Protein AF-A0A706Q1G9-F1 (afdb_monomer_lite)

Foldseek 3Di:
DAFLLRLCVVQVHLVSSCVVLVDDSVVSVVRNPVHVCPAWDQDPSDIDGDDPDDPPPPDVDDDDPPPPPDDD

Secondary structure (DSSP, 8-state):
-B-HHHHHHHHSSHHHHHHHH---HHHHHHHTT--S-SSEEEETTEEEE---PPP----SS---TTSSSS--

Sequence (72 aa):
MTSIPALIAMFGSIAATCRETGLSELTIAKYRLDTNCEKHVIYNGRLMTHKKTSPVLYTRRGITKTERANGL

Organism: Salmonella typhimurium (NCBI:txid90371)

pLDDT: mean 76.93, std 16.64, range [40.16, 92.31]

Radius of gyration: 19.13 Å; chains: 1; bounding box: 47×32×44 Å

Structure (mmCIF, N/CA/C/O backbone):
data_AF-A0A706Q1G9-F1
#
_entry.id   AF-A0A706Q1G9-F1
#
loop_
_atom_site.group_PDB
_atom_site.id
_atom_site.type_symbol
_atom_site.label_atom_id
_atom_site.label_alt_id
_atom_site.label_comp_id
_atom_site.label_asym_id
_atom_site.label_entity_id
_atom_site.label_seq_id
_atom_site.pdbx_PDB_ins_code
_atom_site.Cartn_x
_atom_site.Cartn_y
_atom_site.Cartn_z
_atom_site.occupancy
_atom_site.B_iso_or_equiv
_atom_site.auth_seq_id
_atom_site.auth_comp_id
_atom_site.auth_asym_id
_atom_site.auth_atom_id
_atom_site.pdbx_PDB_model_num
ATOM 1 N N . MET A 1 1 ? -6.443 -12.590 -0.211 1.00 71.19 1 MET A N 1
ATOM 2 C CA . MET A 1 1 ? -5.621 -11.738 -1.095 1.00 71.19 1 MET A CA 1
ATOM 3 C C . MET A 1 1 ? -6.256 -10.364 -1.073 1.00 71.19 1 MET A C 1
ATOM 5 O O . MET A 1 1 ? -7.424 -10.269 -1.420 1.00 71.19 1 MET A O 1
ATOM 9 N N . THR A 1 2 ? -5.536 -9.351 -0.593 1.00 85.00 2 THR A N 1
ATOM 10 C CA . THR A 1 2 ? -6.092 -8.004 -0.377 1.00 85.00 2 THR A CA 1
ATOM 11 C C . THR A 1 2 ? -5.145 -6.957 -0.959 1.00 85.00 2 THR A C 1
ATOM 13 O O . THR A 1 2 ? -3.927 -7.076 -0.809 1.00 85.00 2 THR A O 1
ATOM 16 N N . SER A 1 3 ? -5.690 -5.943 -1.632 1.00 87.75 3 SER A N 1
ATOM 17 C CA . SER A 1 3 ? -4.917 -4.811 -2.150 1.00 87.75 3 SER A CA 1
ATOM 18 C C . SER A 1 3 ? -4.659 -3.776 -1.046 1.00 87.75 3 SER A C 1
ATOM 20 O O . SER A 1 3 ? -5.365 -3.719 -0.039 1.00 87.75 3 SER A O 1
ATOM 22 N N . ILE A 1 4 ? -3.642 -2.930 -1.227 1.00 89.19 4 ILE A N 1
ATOM 23 C CA . ILE A 1 4 ? -3.344 -1.852 -0.265 1.00 89.19 4 ILE A CA 1
ATOM 24 C C . ILE A 1 4 ? -4.465 -0.799 -0.235 1.00 89.19 4 ILE A C 1
ATOM 26 O O . ILE A 1 4 ? -4.848 -0.402 0.863 1.00 89.19 4 ILE A O 1
ATOM 30 N N . PRO A 1 5 ? -5.062 -0.391 -1.373 1.00 89.75 5 PRO A N 1
ATOM 31 C CA . PRO A 1 5 ? -6.219 0.506 -1.362 1.00 89.75 5 PRO A CA 1
ATOM 32 C C . PRO A 1 5 ? -7.402 -0.045 -0.558 1.00 89.75 5 PRO A C 1
ATOM 34 O O . PRO A 1 5 ? -8.022 0.700 0.195 1.00 89.75 5 PRO A O 1
ATOM 37 N N . ALA A 1 6 ? -7.682 -1.350 -0.655 1.00 90.25 6 ALA A N 1
ATOM 38 C CA . ALA A 1 6 ? -8.745 -1.984 0.124 1.00 90.25 6 ALA A CA 1
ATOM 39 C C . ALA A 1 6 ? -8.452 -1.955 1.633 1.00 90.25 6 ALA A C 1
ATOM 41 O O . ALA A 1 6 ? -9.355 -1.727 2.432 1.00 90.25 6 ALA A O 1
ATOM 42 N N . LEU A 1 7 ? -7.187 -2.125 2.032 1.00 89.56 7 LEU A N 1
ATOM 43 C CA . LEU A 1 7 ? -6.776 -1.996 3.434 1.00 89.56 7 LEU A CA 1
ATOM 44 C C . LEU A 1 7 ? -6.918 -0.555 3.938 1.00 89.56 7 LEU A C 1
ATOM 46 O O . LEU A 1 7 ? -7.454 -0.344 5.021 1.00 89.56 7 LEU A O 1
ATOM 50 N N . ILE A 1 8 ? -6.528 0.436 3.131 1.00 90.69 8 ILE A N 1
ATOM 51 C CA . ILE A 1 8 ? -6.709 1.855 3.472 1.00 90.69 8 ILE A CA 1
ATOM 52 C C . ILE A 1 8 ? -8.197 2.196 3.609 1.00 90.69 8 ILE A C 1
ATOM 54 O O . ILE A 1 8 ? -8.563 2.917 4.532 1.00 90.69 8 ILE A O 1
ATOM 58 N N . ALA A 1 9 ? -9.059 1.659 2.740 1.00 91.94 9 ALA A N 1
ATOM 59 C CA . ALA A 1 9 ? -10.504 1.851 2.835 1.00 91.94 9 ALA A CA 1
ATOM 60 C C . ALA A 1 9 ? -11.102 1.217 4.105 1.00 91.94 9 ALA A C 1
ATOM 62 O O . ALA A 1 9 ? -12.001 1.800 4.702 1.00 91.94 9 ALA A O 1
ATOM 63 N N . MET A 1 10 ? -10.587 0.063 4.548 1.00 91.94 10 MET A N 1
ATOM 64 C CA . MET A 1 10 ? -11.037 -0.595 5.783 1.00 91.94 10 MET A CA 1
ATOM 65 C C . MET A 1 10 ? -10.581 0.135 7.053 1.00 91.94 10 MET A C 1
ATOM 67 O O . MET A 1 10 ? -11.365 0.284 7.984 1.00 91.94 10 MET A O 1
ATOM 71 N N . PHE A 1 11 ? -9.329 0.597 7.104 1.00 90.94 11 PHE A N 1
ATOM 72 C CA . PHE A 1 11 ? -8.753 1.226 8.302 1.00 90.94 11 PHE A CA 1
ATOM 73 C C . PHE A 1 11 ? -8.842 2.761 8.302 1.00 90.94 11 PHE A C 1
ATOM 75 O O . PHE A 1 11 ? -8.441 3.418 9.263 1.00 90.94 11 PHE A O 1
ATOM 82 N N . GLY A 1 12 ? -9.324 3.358 7.212 1.00 89.69 12 GLY A N 1
ATOM 83 C CA . GLY A 1 12 ? -9.587 4.791 7.058 1.00 89.69 12 GLY A CA 1
ATOM 84 C C . GLY A 1 12 ? -8.355 5.673 6.829 1.00 89.69 12 GLY A C 1
ATOM 85 O O . GLY A 1 12 ? -8.485 6.784 6.323 1.00 89.69 12 GLY A O 1
ATOM 86 N N . SER A 1 13 ? -7.146 5.215 7.167 1.00 92.12 13 SER A N 1
ATOM 87 C CA . SER A 1 13 ? -5.915 5.986 6.952 1.00 92.12 13 SER A CA 1
ATOM 88 C C . SER A 1 13 ? -4.694 5.105 6.693 1.00 92.12 13 SER A C 1
ATOM 90 O O . SER A 1 13 ? -4.654 3.925 7.050 1.00 92.12 13 SER A O 1
ATOM 92 N N . ILE A 1 14 ? -3.656 5.708 6.107 1.00 90.50 14 ILE A N 1
ATOM 93 C CA . ILE A 1 14 ? -2.350 5.065 5.901 1.00 90.50 14 ILE A CA 1
ATOM 94 C C . ILE A 1 14 ? -1.715 4.687 7.246 1.00 90.50 14 ILE A C 1
ATOM 96 O O . ILE A 1 14 ? -1.234 3.568 7.391 1.00 90.50 14 ILE A O 1
ATOM 100 N N . ALA A 1 15 ? -1.770 5.580 8.238 1.00 91.38 15 ALA A N 1
ATOM 101 C CA . ALA A 1 15 ? -1.189 5.344 9.559 1.00 91.38 15 ALA A CA 1
ATOM 102 C C . ALA A 1 15 ? -1.895 4.205 10.314 1.00 91.38 15 ALA A C 1
ATOM 104 O O . ALA A 1 15 ? -1.238 3.374 10.940 1.00 91.38 15 ALA A O 1
ATOM 105 N N . ALA A 1 16 ? -3.229 4.129 10.234 1.00 92.31 16 ALA A N 1
ATOM 106 C CA . ALA A 1 16 ? -3.980 3.008 10.801 1.00 92.31 16 ALA A CA 1
ATOM 107 C C . ALA A 1 16 ? -3.635 1.699 10.079 1.00 92.31 16 ALA A C 1
ATOM 109 O O . ALA A 1 16 ? -3.307 0.708 10.719 1.00 92.31 16 ALA A O 1
ATOM 110 N N . THR A 1 17 ? -3.573 1.727 8.745 1.00 91.25 17 THR A N 1
ATOM 111 C CA . THR A 1 17 ? -3.153 0.564 7.950 1.00 91.25 17 THR A CA 1
ATOM 112 C C . THR A 1 17 ? -1.742 0.099 8.321 1.00 91.25 17 THR A C 1
ATOM 114 O O . THR A 1 17 ? -1.506 -1.100 8.432 1.00 91.25 17 THR A O 1
ATOM 117 N N . CYS A 1 18 ? -0.805 1.022 8.554 1.00 91.62 18 CYS A N 1
ATOM 118 C CA . CYS A 1 18 ? 0.559 0.721 8.996 1.00 91.62 18 CYS A CA 1
ATOM 119 C C . CYS A 1 18 ? 0.576 -0.005 10.346 1.00 91.62 18 CYS A C 1
ATOM 121 O O . CYS A 1 18 ? 1.300 -0.988 10.496 1.00 91.62 18 CYS A O 1
ATOM 123 N N . ARG A 1 19 ? -0.234 0.448 11.312 1.00 90.94 19 ARG A N 1
ATOM 124 C CA . ARG A 1 19 ? -0.341 -0.186 12.635 1.00 90.94 19 ARG A CA 1
ATOM 125 C C . ARG A 1 19 ? -0.932 -1.590 12.561 1.00 90.94 19 ARG A C 1
ATOM 127 O O . ARG A 1 19 ? -0.382 -2.497 13.170 1.00 90.94 19 ARG A O 1
ATOM 134 N N . GLU A 1 20 ? -1.995 -1.768 11.783 1.00 90.38 20 GLU A N 1
ATOM 135 C CA . GLU A 1 20 ? -2.706 -3.049 11.688 1.00 90.38 20 GLU A CA 1
ATOM 136 C C . GLU A 1 20 ? -1.945 -4.093 10.862 1.00 90.38 20 GLU A C 1
ATOM 138 O O . GLU A 1 20 ? -1.947 -5.281 11.173 1.00 90.38 20 GLU A O 1
ATOM 143 N N . THR A 1 21 ? -1.277 -3.666 9.788 1.00 85.94 21 THR A N 1
ATOM 144 C CA . THR A 1 21 ? -0.601 -4.588 8.858 1.00 85.94 21 THR A CA 1
ATOM 145 C C . THR A 1 21 ? 0.885 -4.774 9.153 1.00 85.94 21 THR A C 1
ATOM 147 O O . THR A 1 21 ? 1.503 -5.682 8.600 1.00 85.94 21 THR A O 1
ATOM 150 N N . GLY A 1 22 ? 1.487 -3.904 9.972 1.00 88.44 22 GLY A N 1
ATOM 151 C CA . GLY A 1 22 ? 2.934 -3.868 10.203 1.00 88.44 22 GLY A CA 1
ATOM 152 C C . GLY A 1 22 ? 3.757 -3.460 8.971 1.00 88.44 22 GLY A C 1
ATOM 153 O O . GLY A 1 22 ? 4.983 -3.565 8.980 1.00 88.44 22 GLY A O 1
ATOM 154 N N . LEU A 1 23 ? 3.108 -3.014 7.890 1.00 88.25 23 LEU A N 1
ATOM 155 C CA . LEU A 1 23 ? 3.771 -2.557 6.671 1.00 88.25 23 LEU A CA 1
ATOM 156 C C . LEU A 1 23 ? 4.250 -1.120 6.834 1.00 88.25 23 LEU A C 1
ATOM 158 O O . LEU A 1 23 ? 3.549 -0.299 7.412 1.00 88.25 23 LEU A O 1
ATOM 162 N N . SER A 1 24 ? 5.399 -0.781 6.247 1.00 89.69 24 SER A N 1
ATOM 163 C CA . SER A 1 24 ? 5.894 0.594 6.309 1.00 89.69 24 SER A CA 1
ATOM 164 C C . SER A 1 24 ? 4.966 1.571 5.582 1.00 89.69 24 SER A C 1
ATOM 166 O O . SER A 1 24 ? 4.464 1.283 4.491 1.00 89.69 24 SER A O 1
ATOM 168 N N . GLU A 1 25 ? 4.803 2.772 6.139 1.00 89.12 25 GLU A N 1
ATOM 169 C CA . GLU A 1 25 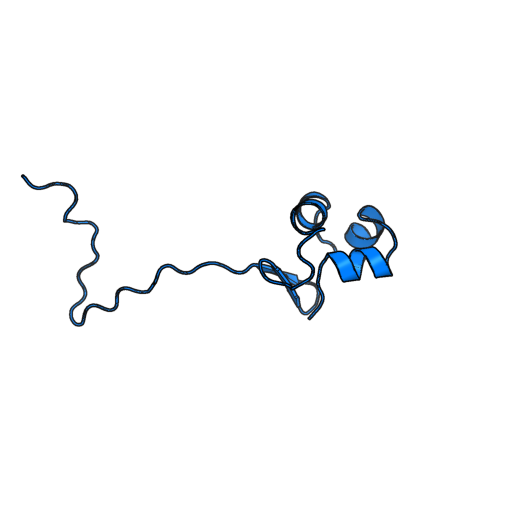? 3.999 3.835 5.520 1.00 89.12 25 GLU A CA 1
ATOM 170 C C . GLU A 1 25 ? 4.464 4.162 4.096 1.00 89.12 25 GLU A C 1
ATOM 172 O O . GLU A 1 25 ? 3.642 4.373 3.208 1.00 89.12 25 GLU A O 1
ATOM 177 N N . LEU A 1 26 ? 5.777 4.111 3.841 1.00 91.25 26 LEU A N 1
ATOM 178 C CA . LEU A 1 26 ? 6.365 4.276 2.507 1.00 91.25 26 LEU A CA 1
ATOM 179 C C . LEU A 1 26 ? 5.859 3.226 1.510 1.00 91.25 26 LEU A C 1
ATOM 181 O O . LEU A 1 26 ? 5.554 3.551 0.363 1.00 91.25 26 LEU A O 1
ATOM 185 N N . THR A 1 27 ? 5.749 1.969 1.940 1.00 88.69 27 THR A N 1
ATOM 186 C CA . THR A 1 27 ? 5.224 0.877 1.110 1.00 88.69 27 THR A CA 1
ATOM 187 C C . THR A 1 27 ? 3.749 1.096 0.809 1.00 88.69 27 THR A C 1
ATOM 189 O O . THR A 1 27 ? 3.329 0.982 -0.344 1.00 88.69 27 THR A O 1
ATOM 192 N N . ILE A 1 28 ? 2.972 1.446 1.835 1.00 90.44 28 ILE A N 1
ATOM 193 C CA . ILE A 1 28 ? 1.542 1.728 1.705 1.00 90.44 28 ILE A CA 1
ATOM 194 C C . ILE A 1 28 ? 1.332 2.903 0.741 1.00 90.44 28 ILE A C 1
ATOM 196 O O . ILE A 1 28 ? 0.545 2.798 -0.197 1.00 90.44 28 ILE A O 1
ATOM 200 N N . ALA A 1 29 ? 2.100 3.983 0.892 1.00 89.88 29 ALA A N 1
ATOM 201 C CA . ALA A 1 29 ? 2.043 5.149 0.019 1.00 89.88 29 ALA A CA 1
ATOM 202 C C . ALA A 1 29 ? 2.429 4.825 -1.433 1.00 89.88 29 ALA A C 1
ATOM 204 O O . ALA A 1 29 ? 1.765 5.297 -2.356 1.00 89.88 29 ALA A O 1
ATOM 205 N N . LYS A 1 30 ? 3.457 3.992 -1.648 1.00 89.31 30 LYS A N 1
ATOM 206 C CA . LYS A 1 30 ? 3.918 3.578 -2.985 1.00 89.31 30 LYS A CA 1
ATOM 207 C C . LYS A 1 30 ? 2.845 2.824 -3.771 1.00 89.31 30 LYS A C 1
ATOM 209 O O . LYS A 1 30 ? 2.730 3.001 -4.982 1.00 89.31 30 LYS A O 1
ATOM 214 N N . TYR A 1 31 ? 2.072 1.990 -3.086 1.00 89.38 31 TYR A N 1
ATOM 215 C CA . TYR A 1 31 ? 1.108 1.075 -3.696 1.00 89.38 31 TYR A CA 1
ATOM 216 C C . TYR A 1 31 ? -0.359 1.471 -3.458 1.00 89.38 31 TYR A C 1
ATOM 218 O O . TYR A 1 31 ? -1.274 0.716 -3.784 1.00 89.38 31 TYR A O 1
ATOM 226 N N . ARG A 1 32 ? -0.611 2.685 -2.949 1.00 87.25 32 ARG A N 1
ATOM 227 C CA . ARG A 1 32 ? -1.956 3.208 -2.633 1.00 87.25 32 ARG A CA 1
ATOM 228 C C . ARG A 1 32 ? -2.908 3.342 -3.827 1.00 87.25 32 ARG A C 1
ATOM 230 O O . ARG A 1 32 ? -4.081 3.617 -3.621 1.00 87.25 32 ARG A O 1
ATOM 237 N N . LEU A 1 33 ? -2.399 3.221 -5.053 1.00 87.94 33 LEU A N 1
ATOM 238 C CA . LEU A 1 33 ? -3.178 3.293 -6.296 1.00 87.94 33 LEU A CA 1
ATOM 239 C C . LEU A 1 33 ? -3.246 1.946 -7.027 1.00 87.94 33 LEU A C 1
ATOM 241 O O . LEU A 1 33 ? -3.885 1.857 -8.068 1.00 87.94 33 LEU A O 1
ATOM 245 N N . ASP A 1 34 ? -2.584 0.904 -6.519 1.00 86.31 34 ASP A N 1
ATOM 246 C CA . ASP A 1 34 ? -2.615 -0.419 -7.142 1.00 86.31 34 ASP A CA 1
ATOM 247 C C . ASP A 1 34 ? -3.840 -1.201 -6.642 1.00 86.31 34 ASP A C 1
ATOM 249 O O . ASP A 1 34 ? -3.785 -1.994 -5.700 1.00 86.31 34 ASP A O 1
ATOM 253 N N . THR A 1 35 ? -4.990 -0.882 -7.240 1.00 82.19 35 THR A N 1
ATOM 254 C CA . THR A 1 35 ? -6.303 -1.456 -6.910 1.00 82.19 35 THR A CA 1
ATOM 255 C C . THR A 1 35 ? -6.465 -2.882 -7.422 1.00 82.19 35 THR A C 1
ATOM 257 O O . THR A 1 35 ? -7.124 -3.686 -6.766 1.00 82.19 35 THR A O 1
ATOM 260 N N . ASN A 1 36 ? -5.826 -3.205 -8.546 1.00 82.25 36 ASN A N 1
ATOM 261 C CA . ASN A 1 36 ? -5.960 -4.486 -9.240 1.00 82.25 36 ASN A CA 1
ATOM 262 C C . ASN A 1 36 ? -4.934 -5.540 -8.792 1.00 82.25 36 ASN A C 1
ATOM 264 O O . ASN A 1 36 ? -4.921 -6.641 -9.336 1.00 82.25 36 ASN A O 1
ATOM 268 N N . CYS A 1 37 ? -4.090 -5.228 -7.802 1.00 83.31 37 CYS A N 1
ATOM 269 C CA . CYS A 1 37 ? -2.980 -6.085 -7.370 1.00 83.31 37 CYS A CA 1
ATOM 270 C C . CYS A 1 37 ? -2.012 -6.439 -8.515 1.00 83.31 37 CYS A C 1
ATOM 272 O O . CYS A 1 37 ? -1.521 -7.564 -8.605 1.00 83.31 37 CYS A O 1
ATOM 274 N N . GLU A 1 38 ? -1.753 -5.493 -9.418 1.00 83.94 38 GLU A N 1
ATOM 275 C CA . GLU A 1 38 ? -0.897 -5.717 -10.589 1.00 83.94 38 GLU A CA 1
ATOM 276 C C . GLU A 1 38 ? 0.589 -5.756 -10.217 1.00 83.94 38 GLU A C 1
ATOM 278 O O . GLU A 1 38 ? 1.393 -6.428 -10.871 1.00 83.94 38 GLU A O 1
ATOM 283 N N . LYS A 1 39 ? 0.972 -5.011 -9.175 1.00 83.94 39 LYS A N 1
ATOM 284 C CA . LYS A 1 39 ? 2.355 -4.854 -8.711 1.00 83.94 39 LYS A CA 1
ATOM 285 C C . LYS A 1 39 ? 2.553 -5.467 -7.332 1.00 83.94 39 LYS A C 1
ATOM 287 O O . LYS A 1 39 ? 3.660 -5.932 -7.040 1.00 83.94 39 LYS A O 1
ATOM 292 N N . HIS A 1 40 ? 1.525 -5.482 -6.487 1.00 85.56 40 HIS A N 1
ATOM 293 C CA . HIS A 1 40 ? 1.605 -6.058 -5.149 1.00 85.56 40 HIS A CA 1
ATOM 294 C C . HIS A 1 40 ? 0.319 -6.757 -4.708 1.00 85.56 40 HIS A C 1
ATOM 296 O O . HIS A 1 40 ? -0.780 -6.472 -5.165 1.00 85.56 40 HIS A O 1
ATOM 302 N N . VAL A 1 41 ? 0.467 -7.646 -3.733 1.00 88.69 41 VAL A N 1
ATOM 303 C CA . VAL A 1 41 ? -0.643 -8.275 -3.029 1.00 88.69 41 VAL A CA 1
ATOM 304 C C . VAL A 1 41 ? -0.284 -8.487 -1.565 1.00 88.69 41 VAL A C 1
ATOM 306 O O . VAL A 1 41 ? 0.841 -8.863 -1.243 1.00 88.69 41 VAL A O 1
ATOM 309 N N . ILE A 1 42 ? -1.250 -8.281 -0.668 1.00 87.62 42 ILE A N 1
ATOM 310 C CA . ILE A 1 42 ? -1.144 -8.735 0.718 1.00 87.62 42 ILE A CA 1
ATOM 311 C C . ILE A 1 42 ? -1.710 -10.152 0.835 1.00 87.62 42 ILE A C 1
ATOM 313 O O . ILE A 1 42 ? -2.882 -10.409 0.528 1.00 87.62 42 ILE A O 1
ATOM 317 N N . TYR A 1 43 ? -0.864 -11.077 1.289 1.00 84.12 43 TYR A N 1
ATOM 318 C CA . TYR A 1 43 ? -1.205 -12.478 1.520 1.00 84.12 43 TYR A CA 1
ATOM 319 C C . TYR A 1 43 ? -0.703 -12.915 2.899 1.00 84.12 43 TYR A C 1
ATOM 321 O O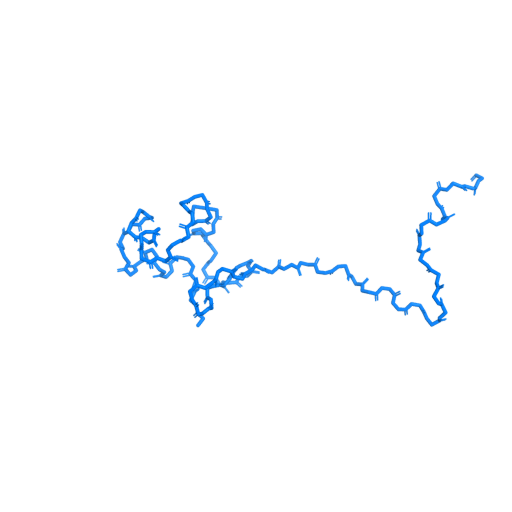 . TYR A 1 43 ? 0.485 -12.799 3.188 1.00 84.12 43 TYR A O 1
ATOM 329 N N . ASN A 1 44 ? -1.605 -13.388 3.765 1.00 82.56 44 ASN A N 1
ATOM 330 C CA . ASN A 1 44 ? -1.307 -13.762 5.157 1.00 82.56 44 ASN A CA 1
ATOM 331 C C . ASN A 1 44 ? -0.516 -12.684 5.927 1.00 82.56 44 ASN A C 1
ATOM 333 O O . ASN A 1 44 ? 0.481 -12.980 6.580 1.00 82.56 44 ASN A O 1
ATOM 337 N N . GLY A 1 45 ? -0.915 -11.416 5.781 1.00 78.19 45 GLY A N 1
ATOM 338 C CA . GLY A 1 45 ? -0.241 -10.279 6.422 1.00 78.19 45 GLY A CA 1
ATOM 339 C C . GLY A 1 45 ? 1.127 -9.918 5.832 1.00 78.19 45 GLY A C 1
ATOM 340 O O . GLY A 1 45 ? 1.756 -8.972 6.291 1.00 78.19 45 GLY A O 1
ATOM 341 N N . ARG A 1 46 ? 1.603 -10.623 4.798 1.00 82.50 46 ARG A N 1
ATOM 342 C CA . ARG A 1 46 ? 2.864 -10.312 4.115 1.00 82.50 46 ARG A CA 1
ATOM 343 C C . ARG A 1 46 ? 2.624 -9.597 2.796 1.00 82.50 46 ARG A C 1
ATOM 345 O O . ARG A 1 46 ? 1.752 -9.981 2.016 1.00 82.50 46 ARG A O 1
ATOM 352 N N . LEU A 1 47 ? 3.456 -8.591 2.530 1.00 86.19 47 LEU A N 1
ATOM 353 C CA . LEU A 1 47 ? 3.546 -7.950 1.225 1.00 86.19 47 LEU A CA 1
ATOM 354 C C . LEU A 1 47 ? 4.295 -8.859 0.255 1.00 86.19 47 LEU A C 1
ATOM 356 O O . LEU A 1 47 ? 5.496 -9.086 0.391 1.00 86.19 47 LEU A O 1
ATOM 360 N N . MET A 1 48 ? 3.590 -9.309 -0.768 1.00 86.75 48 MET A N 1
ATOM 361 C CA . MET A 1 48 ? 4.163 -9.977 -1.923 1.00 86.75 48 MET A CA 1
ATOM 362 C C . MET A 1 48 ? 4.193 -8.970 -3.072 1.00 86.75 48 MET A C 1
ATOM 364 O O . MET A 1 48 ? 3.199 -8.302 -3.346 1.00 86.75 48 MET A O 1
ATOM 368 N N . THR A 1 49 ? 5.332 -8.835 -3.744 1.00 84.12 49 THR A N 1
ATOM 369 C CA . THR A 1 49 ? 5.460 -7.966 -4.923 1.00 84.12 49 THR A CA 1
ATOM 370 C C . THR A 1 49 ? 5.693 -8.814 -6.158 1.00 84.12 49 THR A C 1
ATOM 372 O O . THR A 1 49 ? 6.366 -9.846 -6.101 1.00 84.12 49 THR A O 1
ATOM 375 N N . HIS A 1 50 ? 5.136 -8.385 -7.285 1.00 79.19 50 HIS A N 1
ATOM 376 C CA . HIS A 1 50 ? 5.401 -9.021 -8.563 1.00 79.19 50 HIS A CA 1
ATOM 377 C C . HIS A 1 50 ? 6.855 -8.744 -8.945 1.00 79.19 50 HIS A C 1
ATOM 379 O O . HIS A 1 50 ? 7.215 -7.651 -9.383 1.00 79.19 50 HIS A O 1
ATOM 385 N N . LYS A 1 51 ? 7.723 -9.744 -8.775 1.00 73.06 51 LYS A N 1
ATOM 386 C CA . LYS A 1 51 ? 9.069 -9.703 -9.340 1.00 73.06 51 LYS A CA 1
ATOM 387 C C . LYS A 1 51 ? 8.972 -10.157 -10.788 1.00 73.06 51 LYS A C 1
ATOM 389 O O . LYS A 1 51 ? 8.684 -11.321 -11.051 1.00 73.06 51 LYS A O 1
ATOM 394 N N . LYS A 1 52 ? 9.254 -9.253 -11.727 1.00 63.12 52 LYS A N 1
ATOM 395 C CA . LYS A 1 52 ? 9.498 -9.633 -13.120 1.00 63.12 52 LYS A CA 1
ATOM 396 C C . LYS A 1 52 ? 10.789 -10.452 -13.137 1.00 63.12 52 LYS A C 1
ATOM 398 O O . LYS A 1 52 ? 11.883 -9.895 -13.057 1.00 63.12 52 LYS A O 1
ATOM 403 N N . THR A 1 53 ? 10.675 -11.775 -13.125 1.00 57.09 53 THR A N 1
ATOM 404 C CA . THR A 1 53 ? 11.818 -12.644 -13.394 1.00 57.09 53 THR A CA 1
ATOM 405 C C . THR A 1 53 ? 12.210 -12.427 -14.850 1.00 57.09 53 THR A C 1
ATOM 407 O O . THR A 1 53 ? 11.348 -12.308 -15.724 1.00 57.09 53 THR A O 1
ATOM 410 N N . SER A 1 54 ? 13.510 -12.289 -15.124 1.00 59.66 54 SER A N 1
ATOM 411 C CA . SER A 1 54 ? 13.968 -12.347 -16.509 1.00 59.66 54 SER A CA 1
ATOM 412 C C . SER A 1 54 ? 13.465 -13.662 -17.110 1.00 59.66 54 SER A C 1
ATOM 414 O O . SER A 1 54 ? 13.404 -14.666 -16.389 1.00 59.66 54 SER A O 1
ATOM 416 N N . PRO A 1 55 ? 13.077 -13.691 -18.397 1.00 58.62 55 PRO A N 1
ATOM 417 C CA . PRO A 1 55 ? 12.824 -14.964 -19.047 1.00 58.62 55 PRO A CA 1
ATOM 418 C C . PRO A 1 55 ? 14.080 -15.807 -18.848 1.00 58.62 55 PRO A C 1
ATOM 420 O O . PRO A 1 55 ? 15.181 -15.378 -19.208 1.00 58.62 55 PRO A O 1
ATOM 423 N N . VAL A 1 56 ? 13.934 -16.965 -18.203 1.00 57.47 56 VAL A N 1
ATOM 424 C CA . VAL A 1 56 ? 15.035 -17.915 -18.119 1.00 57.47 56 VAL A CA 1
ATOM 425 C C . VAL A 1 56 ? 15.308 -18.314 -19.559 1.00 57.47 56 VAL A C 1
ATOM 427 O 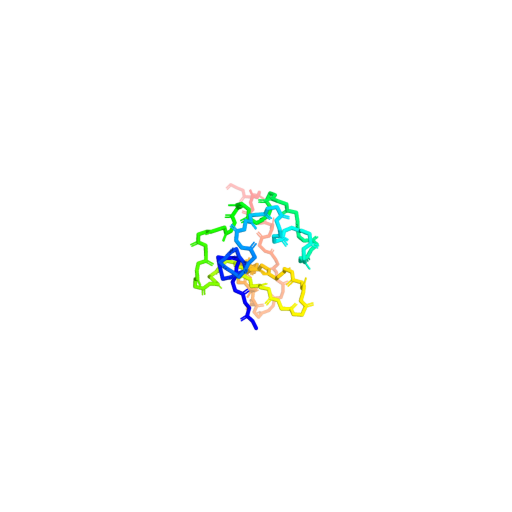O . VAL A 1 56 ? 14.504 -19.002 -20.186 1.00 57.47 56 VAL A O 1
ATOM 430 N N . LEU A 1 57 ? 16.407 -17.804 -20.112 1.00 55.59 57 LEU A N 1
ATOM 431 C CA . LEU A 1 57 ? 16.920 -18.225 -21.403 1.00 55.59 57 LEU A CA 1
ATOM 432 C C . LEU A 1 57 ? 17.405 -19.668 -21.228 1.00 55.59 57 LEU A C 1
ATOM 434 O O . LEU A 1 57 ? 18.593 -19.913 -21.055 1.00 55.59 57 LEU A O 1
ATOM 438 N N . TYR A 1 58 ? 16.484 -20.632 -21.225 1.00 48.66 58 TYR A N 1
ATOM 439 C CA . TYR A 1 58 ? 16.826 -22.034 -21.408 1.00 48.66 58 TYR A CA 1
ATOM 440 C C . TYR A 1 58 ? 17.219 -22.214 -22.872 1.00 48.66 58 TYR A C 1
ATOM 442 O O . TYR A 1 58 ? 16.428 -22.637 -23.712 1.00 48.66 58 TYR A O 1
ATOM 450 N N . THR A 1 59 ? 18.460 -21.872 -23.203 1.00 56.50 59 THR A N 1
ATOM 451 C CA . THR A 1 59 ? 19.097 -22.464 -24.371 1.00 56.50 59 THR A CA 1
ATOM 452 C C . THR A 1 59 ? 19.466 -23.897 -24.001 1.00 56.50 59 THR A C 1
ATOM 454 O O . THR A 1 59 ? 20.112 -24.173 -22.990 1.00 56.50 59 THR A O 1
ATOM 457 N N . ARG A 1 60 ? 18.996 -24.849 -24.807 1.00 49.94 60 ARG A N 1
ATOM 458 C CA . ARG A 1 60 ? 19.377 -26.261 -24.731 1.00 49.94 60 ARG A CA 1
ATOM 459 C C . ARG A 1 60 ? 20.895 -26.329 -24.978 1.00 49.94 60 ARG A C 1
ATOM 461 O O . ARG A 1 60 ? 21.293 -26.305 -26.136 1.00 49.94 60 ARG A O 1
ATOM 468 N N . ARG A 1 61 ? 21.695 -26.361 -23.899 1.00 52.12 61 ARG A N 1
ATOM 469 C CA . ARG A 1 61 ? 23.177 -26.240 -23.769 1.00 52.12 61 ARG A CA 1
ATOM 470 C C . ARG A 1 61 ? 23.558 -24.933 -23.061 1.00 52.12 61 ARG A C 1
ATOM 472 O O . ARG A 1 61 ? 23.573 -23.869 -23.672 1.00 52.12 61 ARG A O 1
ATOM 479 N N . GLY A 1 62 ? 23.839 -25.038 -21.761 1.00 51.03 62 GLY A N 1
ATOM 480 C CA . GLY A 1 62 ? 24.084 -23.917 -20.855 1.00 51.03 62 GLY A CA 1
ATOM 481 C C . GLY A 1 62 ? 25.270 -23.041 -21.250 1.00 51.03 62 GLY A C 1
ATOM 482 O O . GLY A 1 62 ? 26.406 -23.338 -20.904 1.00 51.03 62 GLY A O 1
ATOM 483 N N . ILE A 1 63 ? 24.980 -21.931 -21.923 1.00 56.19 63 ILE A N 1
ATOM 484 C CA . ILE A 1 63 ? 25.916 -20.826 -22.127 1.00 56.19 63 ILE A CA 1
ATOM 485 C C . ILE A 1 63 ? 25.169 -19.554 -21.737 1.00 56.19 63 ILE A C 1
ATOM 487 O O . ILE A 1 63 ? 24.226 -19.133 -22.412 1.00 56.19 63 ILE A O 1
ATOM 491 N N . THR A 1 64 ? 25.551 -18.967 -20.606 1.00 53.84 64 THR A N 1
ATOM 492 C CA . THR A 1 64 ? 25.056 -17.664 -20.165 1.00 53.84 64 THR A CA 1
ATOM 493 C C . THR A 1 64 ? 25.623 -16.568 -21.067 1.00 53.84 64 THR A C 1
ATOM 495 O O . THR A 1 64 ? 26.790 -16.567 -21.446 1.00 53.84 64 THR A O 1
ATOM 498 N N . LYS A 1 65 ? 24.769 -15.611 -21.439 1.00 50.53 65 LYS A N 1
ATOM 499 C CA . LYS A 1 65 ? 25.038 -14.514 -22.386 1.00 50.53 65 LYS A CA 1
ATOM 500 C C . LYS A 1 65 ? 25.944 -13.406 -21.809 1.00 50.53 65 LYS A C 1
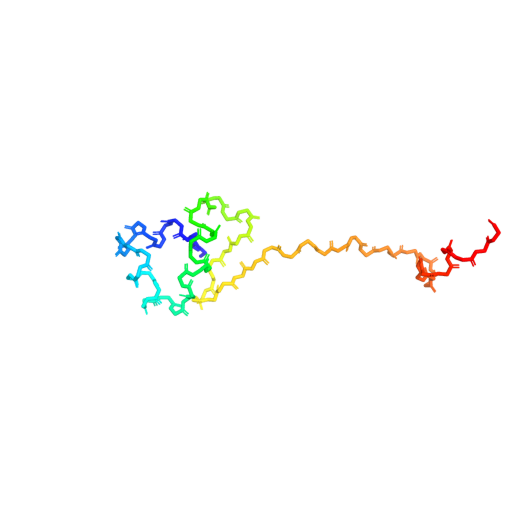ATOM 502 O O . LYS A 1 65 ? 25.743 -12.239 -22.125 1.00 50.53 65 LYS A O 1
ATOM 507 N N . THR A 1 66 ? 26.917 -13.745 -20.967 1.00 48.59 66 THR A N 1
ATOM 508 C CA . THR A 1 66 ? 27.837 -12.765 -20.363 1.00 48.59 66 THR A CA 1
ATOM 509 C C . THR A 1 66 ? 29.172 -12.648 -21.111 1.00 48.59 66 THR A C 1
ATOM 511 O O . THR A 1 66 ? 29.901 -11.696 -20.879 1.00 48.59 66 THR A O 1
ATOM 514 N N . GLU A 1 67 ? 29.474 -13.535 -22.066 1.00 46.34 67 GLU A N 1
ATOM 515 C CA . GLU A 1 67 ? 30.761 -13.525 -22.796 1.00 46.34 67 GLU A CA 1
ATOM 516 C C . GLU A 1 67 ? 30.739 -12.809 -24.159 1.00 46.34 67 GLU A C 1
ATOM 518 O O . GLU A 1 67 ? 31.769 -12.702 -24.812 1.00 46.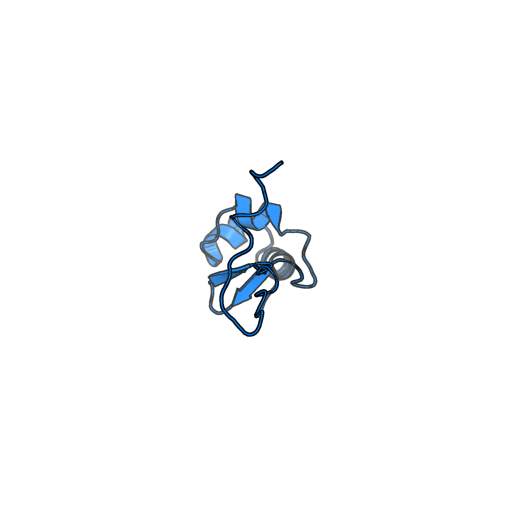34 67 GLU A O 1
ATOM 523 N N . ARG A 1 68 ? 29.595 -12.280 -24.620 1.00 48.19 68 ARG A N 1
ATOM 524 C CA . ARG A 1 68 ? 29.505 -11.609 -25.940 1.00 48.19 68 ARG A CA 1
ATOM 525 C C . ARG A 1 68 ? 29.618 -10.084 -25.914 1.00 48.19 68 ARG A C 1
ATOM 527 O O . ARG A 1 68 ? 29.447 -9.464 -26.955 1.00 48.19 68 ARG A O 1
ATOM 534 N N . ALA A 1 69 ? 29.881 -9.480 -24.756 1.00 48.22 69 ALA A N 1
ATOM 535 C CA . ALA A 1 69 ? 30.013 -8.025 -24.653 1.00 48.22 69 ALA A CA 1
ATOM 536 C C . ALA A 1 69 ? 31.451 -7.506 -24.847 1.00 48.22 69 ALA A C 1
ATOM 538 O O . ALA A 1 69 ? 31.617 -6.303 -24.982 1.00 48.22 69 ALA A O 1
ATOM 539 N N . ASN A 1 70 ? 32.462 -8.381 -24.916 1.00 47.06 70 ASN A N 1
ATOM 540 C CA . ASN A 1 70 ? 33.854 -7.999 -25.173 1.00 47.06 70 ASN A CA 1
ATOM 541 C C . ASN A 1 70 ? 34.456 -8.930 -26.237 1.00 47.06 70 ASN A C 1
ATOM 543 O O . ASN A 1 70 ? 34.982 -9.988 -25.897 1.00 47.06 70 ASN A O 1
ATOM 547 N N . GLY A 1 71 ? 34.375 -8.569 -27.518 1.00 45.62 71 GLY A N 1
ATOM 548 C CA . GLY A 1 71 ? 35.033 -9.349 -28.566 1.00 45.62 71 GLY A CA 1
ATOM 549 C C . GLY A 1 71 ? 34.742 -8.874 -29.985 1.00 45.62 71 GLY A C 1
ATOM 550 O O . GLY A 1 71 ? 33.831 -9.417 -30.608 1.00 45.62 71 GLY A O 1
ATOM 551 N N . LEU A 1 72 ? 35.619 -7.970 -30.449 1.00 40.16 72 LEU A N 1
ATOM 552 C CA . LEU A 1 72 ? 35.792 -7.375 -31.788 1.00 40.16 72 LEU A CA 1
ATOM 553 C C . LEU A 1 72 ? 34.931 -6.145 -32.105 1.00 40.16 72 LEU A C 1
ATOM 555 O O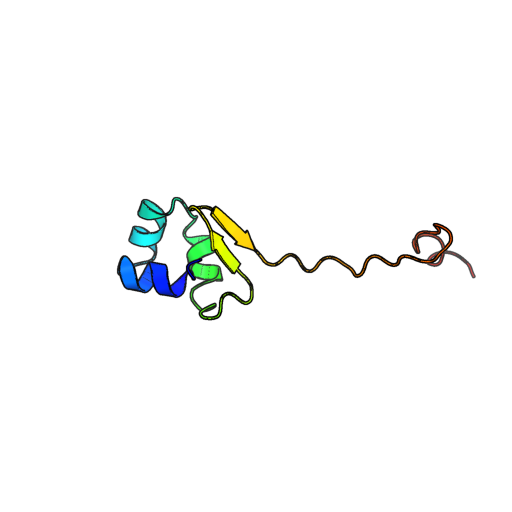 . LEU A 1 72 ? 33.700 -6.280 -32.263 1.00 40.16 72 LEU A O 1
#